Protein AF-A0A0G0XZV7-F1 (afdb_monomer)

Structure (mmCIF, N/CA/C/O backbone):
data_AF-A0A0G0XZV7-F1
#
_entry.id   AF-A0A0G0XZV7-F1
#
loop_
_atom_site.group_PDB
_atom_site.id
_atom_site.type_symbol
_atom_site.label_atom_id
_atom_site.label_alt_id
_atom_site.label_comp_id
_atom_site.label_asym_id
_atom_site.label_entity_id
_atom_site.label_seq_id
_atom_site.pdbx_PDB_ins_code
_atom_site.Cartn_x
_atom_site.Cartn_y
_atom_site.Cartn_z
_atom_site.occupancy
_atom_site.B_iso_or_equiv
_atom_site.auth_seq_id
_atom_site.auth_comp_id
_atom_site.auth_asym_id
_atom_site.auth_atom_id
_atom_site.pdbx_PDB_model_num
ATOM 1 N N . MET A 1 1 ? -4.572 4.981 -4.120 1.00 74.00 1 MET A N 1
ATOM 2 C CA . MET A 1 1 ? -4.168 3.761 -3.385 1.00 74.00 1 MET A CA 1
ATOM 3 C C . MET A 1 1 ? -5.310 2.752 -3.360 1.00 74.00 1 MET A C 1
ATOM 5 O O . MET A 1 1 ? -6.459 3.160 -3.494 1.00 74.00 1 MET A O 1
ATOM 9 N N . LEU A 1 2 ? -5.002 1.454 -3.239 1.00 83.06 2 LEU A N 1
ATOM 10 C CA . LEU A 1 2 ? -5.991 0.366 -3.217 1.00 83.06 2 LEU A CA 1
ATOM 11 C C . LEU A 1 2 ? -6.959 0.539 -2.030 1.00 83.06 2 LEU A C 1
ATOM 13 O O . LEU A 1 2 ? -6.470 0.666 -0.917 1.00 83.06 2 LEU A O 1
ATOM 17 N N . PRO A 1 3 ? -8.293 0.540 -2.191 1.00 93.62 3 PRO A N 1
ATOM 18 C CA . PRO A 1 3 ? -9.205 0.777 -1.068 1.00 93.62 3 PRO A CA 1
ATOM 19 C C . PRO A 1 3 ? -9.035 -0.248 0.064 1.00 93.62 3 PRO A C 1
ATOM 21 O O . PRO A 1 3 ? -8.989 -1.450 -0.203 1.00 93.62 3 PRO A O 1
ATOM 24 N N . LEU A 1 4 ? -9.018 0.206 1.325 1.00 94.25 4 LEU A N 1
ATOM 25 C CA . LEU A 1 4 ? -8.845 -0.681 2.488 1.00 94.25 4 LEU A CA 1
ATOM 26 C C . LEU A 1 4 ? -9.933 -1.762 2.565 1.00 94.25 4 LEU A C 1
ATOM 28 O O . LEU A 1 4 ? -9.644 -2.889 2.948 1.00 94.25 4 LEU A O 1
ATOM 32 N N . GLU A 1 5 ? -11.153 -1.475 2.102 1.00 94.44 5 GLU A N 1
ATOM 33 C CA . GLU A 1 5 ? -12.24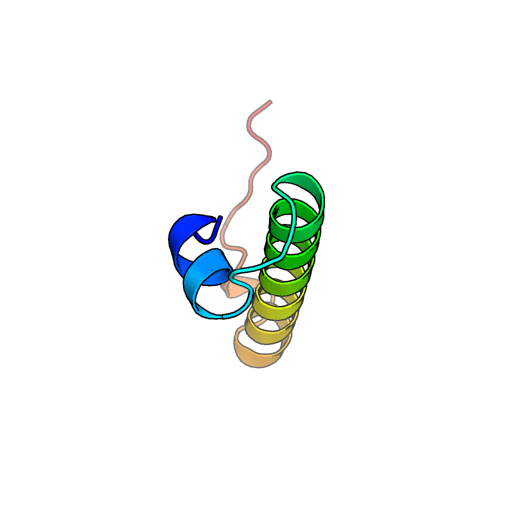4 -2.461 2.045 1.00 94.44 5 GLU A CA 1
ATOM 34 C C . GLU A 1 5 ? -11.974 -3.628 1.089 1.00 94.44 5 GLU A C 1
ATOM 36 O O . GLU A 1 5 ? -12.535 -4.711 1.245 1.00 94.44 5 GLU A O 1
ATOM 41 N N . 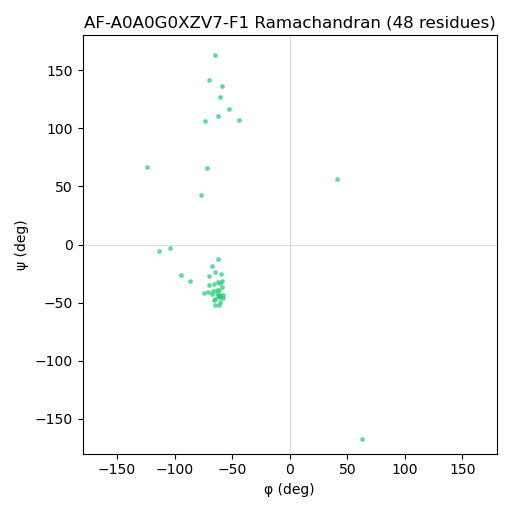VAL A 1 6 ? -11.109 -3.441 0.088 1.00 95.12 6 VAL A N 1
ATOM 42 C CA . VAL A 1 6 ? -10.661 -4.540 -0.776 1.00 95.12 6 VAL A CA 1
ATOM 43 C C . VAL A 1 6 ? -9.670 -5.419 -0.021 1.00 95.12 6 VAL A C 1
ATOM 45 O O . VAL A 1 6 ? -9.778 -6.639 -0.085 1.00 95.12 6 VAL A O 1
ATOM 48 N N . ILE A 1 7 ? -8.753 -4.811 0.733 1.00 95.19 7 ILE A N 1
ATOM 49 C CA . ILE A 1 7 ? -7.732 -5.511 1.525 1.00 95.19 7 ILE A CA 1
ATOM 50 C C . ILE A 1 7 ? -8.383 -6.277 2.681 1.00 95.19 7 ILE A C 1
ATOM 52 O O . ILE A 1 7 ? -8.088 -7.451 2.901 1.00 95.19 7 ILE A O 1
ATOM 56 N N . LYS A 1 8 ? -9.357 -5.661 3.355 1.00 96.69 8 LYS A N 1
ATOM 57 C CA . LYS A 1 8 ? -10.098 -6.237 4.482 1.00 96.69 8 LYS A CA 1
ATOM 58 C C . LYS A 1 8 ? -10.852 -7.520 4.127 1.00 96.69 8 LYS A C 1
ATOM 60 O O . LYS A 1 8 ? -11.045 -8.365 4.993 1.00 96.69 8 LYS A O 1
ATOM 65 N N . LYS A 1 9 ? -11.225 -7.725 2.857 1.00 97.00 9 LYS A N 1
ATOM 66 C CA . LYS A 1 9 ? -11.795 -9.006 2.392 1.00 97.00 9 LYS A CA 1
ATOM 67 C C . LYS A 1 9 ? -10.816 -10.175 2.531 1.00 97.00 9 LYS A C 1
ATOM 69 O O . LYS A 1 9 ? -11.260 -11.295 2.754 1.00 97.00 9 LYS A O 1
ATOM 74 N N . TYR A 1 10 ? -9.516 -9.915 2.394 1.00 96.06 10 TYR A N 1
ATOM 75 C CA . TYR A 1 10 ? -8.453 -10.918 2.513 1.00 96.06 10 TYR A CA 1
ATOM 76 C C . TYR A 1 10 ? -7.868 -10.980 3.929 1.00 96.06 10 TYR A C 1
ATOM 78 O O . TYR A 1 10 ? -7.416 -12.039 4.356 1.00 96.06 10 TYR A O 1
ATOM 86 N N . TYR A 1 11 ? -7.939 -9.871 4.670 1.00 95.56 11 TYR A N 1
ATOM 87 C CA . TYR A 1 11 ? -7.454 -9.744 6.045 1.00 95.56 11 TYR A CA 1
ATOM 88 C C . TYR A 1 11 ? -8.577 -9.271 6.987 1.00 95.56 11 TYR A C 1
ATOM 90 O O . TYR A 1 11 ? -8.520 -8.161 7.516 1.00 95.56 11 TYR A O 1
ATOM 98 N N . PRO A 1 12 ? -9.626 -10.086 7.212 1.00 96.31 12 PRO A N 1
ATOM 99 C CA . PRO A 1 12 ? -10.841 -9.649 7.912 1.00 96.31 12 PRO A CA 1
ATOM 100 C C . PRO A 1 12 ? -10.636 -9.328 9.398 1.00 96.31 12 PRO A C 1
ATOM 102 O O . PRO A 1 12 ? -11.470 -8.648 9.994 1.00 96.31 12 PRO A O 1
ATOM 105 N N . HIS A 1 13 ? -9.549 -9.818 9.994 1.00 97.38 13 HIS A N 1
ATOM 106 C CA . HIS A 1 13 ? -9.220 -9.627 11.409 1.00 97.38 13 HIS A CA 1
ATOM 107 C C . HIS A 1 13 ? -8.113 -8.597 11.649 1.00 97.38 13 HIS A C 1
ATOM 109 O O . HIS A 1 13 ? -7.795 -8.331 12.803 1.00 97.38 13 HIS A O 1
ATOM 115 N N . ALA A 1 14 ? -7.535 -8.037 10.584 1.00 96.69 14 ALA A N 1
ATOM 116 C CA . ALA A 1 14 ? -6.522 -7.002 10.707 1.00 96.69 14 ALA A CA 1
ATOM 117 C C . ALA A 1 14 ? -7.147 -5.696 11.218 1.00 96.69 14 ALA A C 1
ATOM 119 O O . ALA A 1 14 ? -8.268 -5.323 10.846 1.00 96.69 14 ALA A O 1
ATOM 120 N N . SER A 1 15 ? -6.406 -5.004 12.073 1.00 97.75 15 SER A N 1
ATOM 121 C CA . SER A 1 15 ? -6.701 -3.643 12.503 1.00 97.75 15 SER A CA 1
ATOM 122 C C . SER A 1 15 ? -6.597 -2.658 11.336 1.00 97.75 15 SER A C 1
ATOM 124 O O . SER A 1 15 ? -6.012 -2.945 10.294 1.00 97.75 15 SER A O 1
ATOM 126 N N . GLU A 1 16 ? -7.170 -1.465 11.494 1.00 96.44 16 GLU A N 1
ATOM 127 C CA . GLU A 1 16 ? -7.073 -0.430 10.458 1.00 96.44 16 GLU A CA 1
ATOM 128 C C . GLU A 1 16 ? -5.617 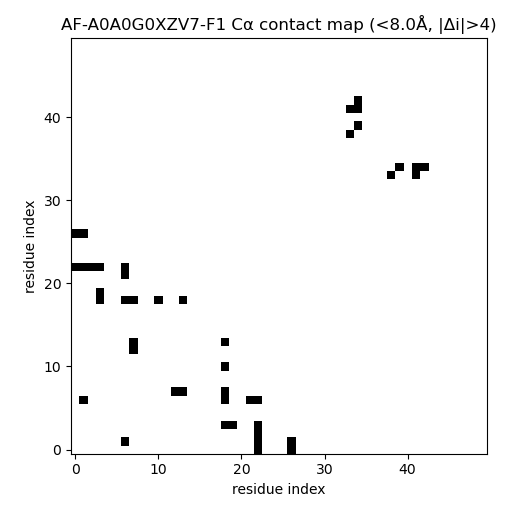-0.021 10.172 1.00 96.44 16 GLU A C 1
ATOM 130 O O . GLU A 1 16 ? -5.288 0.284 9.029 1.00 96.44 16 GLU A O 1
ATOM 135 N N . GLU A 1 17 ? -4.756 -0.040 11.192 1.00 97.81 17 GLU A N 1
ATOM 136 C CA . GLU A 1 17 ? -3.322 0.242 11.068 1.00 97.81 17 GLU A CA 1
ATOM 137 C C . GLU A 1 17 ? -2.624 -0.827 10.217 1.00 97.81 17 GLU A C 1
ATOM 139 O O . GLU A 1 17 ? -2.064 -0.502 9.174 1.00 97.81 17 GLU A O 1
ATOM 144 N N . GLU A 1 18 ? -2.802 -2.109 10.547 1.00 97.75 18 GLU A N 1
ATOM 145 C CA . GLU A 1 18 ? -2.261 -3.219 9.748 1.00 97.75 18 GLU A CA 1
ATOM 146 C C . GLU A 1 18 ? -2.778 -3.203 8.298 1.00 97.75 18 GLU A C 1
ATOM 148 O O . GLU A 1 18 ? -2.047 -3.518 7.360 1.00 97.75 18 GLU A O 1
ATOM 153 N N . LEU A 1 19 ? -4.040 -2.813 8.076 1.00 97.44 19 LEU A N 1
ATOM 154 C CA . LEU A 1 19 ? -4.593 -2.685 6.725 1.00 97.44 19 LEU A CA 1
ATOM 155 C C . LEU A 1 19 ? -3.914 -1.565 5.918 1.00 97.44 19 LEU A C 1
ATOM 157 O O . LEU A 1 19 ? -3.774 -1.715 4.701 1.00 97.44 19 LEU A O 1
ATOM 161 N N . LYS A 1 20 ? -3.496 -0.466 6.562 1.00 96.88 20 LYS A N 1
ATOM 162 C CA . LYS A 1 20 ? -2.734 0.621 5.920 1.00 96.88 20 LYS A CA 1
ATOM 163 C C . LYS A 1 20 ? -1.311 0.179 5.593 1.00 96.88 20 LYS A C 1
ATOM 165 O O . LYS A 1 20 ? -0.865 0.420 4.474 1.00 96.88 20 LYS A O 1
ATOM 170 N N . ASP A 1 21 ? -0.663 -0.558 6.488 1.00 97.75 21 ASP A N 1
ATOM 171 C CA . ASP A 1 21 ? 0.668 -1.117 6.226 1.00 97.75 21 ASP A CA 1
ATOM 172 C C . ASP A 1 21 ? 0.636 -2.070 5.020 1.00 97.75 21 ASP A C 1
ATOM 174 O O . ASP A 1 21 ? 1.458 -1.987 4.104 1.00 97.75 21 ASP A O 1
ATOM 178 N N . ILE A 1 22 ? -0.379 -2.940 4.951 1.00 96.12 22 ILE A N 1
ATOM 179 C CA . ILE A 1 22 ? -0.582 -3.831 3.800 1.00 96.12 22 ILE A CA 1
ATOM 180 C C . ILE A 1 22 ? -0.854 -3.022 2.524 1.00 96.12 22 ILE A C 1
ATOM 182 O O . ILE A 1 22 ? -0.334 -3.359 1.457 1.00 96.12 22 ILE A O 1
ATOM 186 N N . GLN A 1 23 ? -1.657 -1.957 2.608 1.00 96.38 23 GLN A N 1
ATOM 187 C CA . GLN A 1 23 ? -1.944 -1.071 1.477 1.00 96.38 23 GLN A CA 1
ATOM 188 C C . GLN A 1 23 ? -0.663 -0.454 0.904 1.00 96.38 23 GLN A C 1
ATOM 190 O O . GLN A 1 23 ? -0.504 -0.423 -0.321 1.00 96.38 23 GLN A O 1
ATOM 195 N N . GLU A 1 24 ? 0.239 0.007 1.770 1.00 96.00 24 GLU A N 1
ATOM 196 C CA . GLU A 1 24 ? 1.522 0.593 1.386 1.00 96.00 24 GLU A CA 1
ATOM 197 C C . GLU A 1 24 ? 2.434 -0.440 0.718 1.00 96.00 24 GLU A C 1
ATOM 199 O O . GLU A 1 24 ? 2.939 -0.205 -0.382 1.00 96.00 24 GLU A O 1
ATOM 204 N N . VAL A 1 25 ? 2.573 -1.629 1.311 1.00 95.94 25 VAL A N 1
ATOM 205 C CA . VAL A 1 25 ? 3.400 -2.705 0.743 1.00 95.94 25 VAL A CA 1
ATOM 206 C C . VAL A 1 25 ? 2.893 -3.131 -0.638 1.00 95.94 25 VAL A C 1
ATOM 208 O O . VAL A 1 25 ? 3.680 -3.265 -1.577 1.00 95.94 25 VAL A O 1
ATOM 211 N N . VAL A 1 26 ? 1.577 -3.305 -0.799 1.00 94.50 26 VAL A N 1
ATOM 212 C CA . VAL A 1 26 ? 0.969 -3.662 -2.092 1.00 94.50 26 VAL A CA 1
ATOM 213 C C . VAL A 1 26 ? 1.193 -2.563 -3.129 1.00 94.50 26 VAL A C 1
ATOM 215 O O . VAL A 1 26 ? 1.465 -2.868 -4.294 1.00 94.50 26 VAL A O 1
ATOM 218 N N . TYR A 1 27 ? 1.103 -1.295 -2.725 1.00 92.81 27 TYR A N 1
ATOM 219 C CA . TYR A 1 27 ? 1.399 -0.167 -3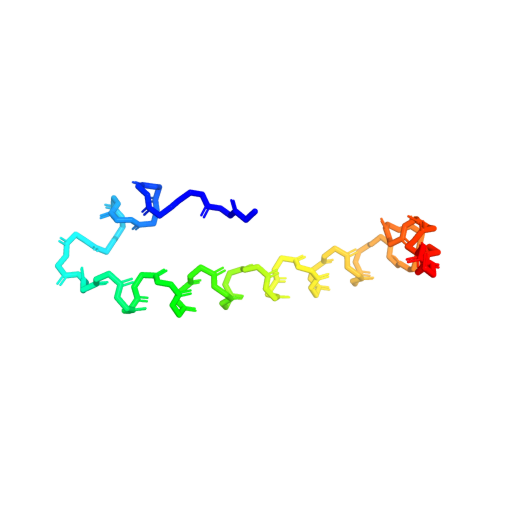.600 1.00 92.81 27 TYR A CA 1
ATOM 220 C C . TYR A 1 27 ? 2.855 -0.199 -4.081 1.00 92.81 27 TYR A C 1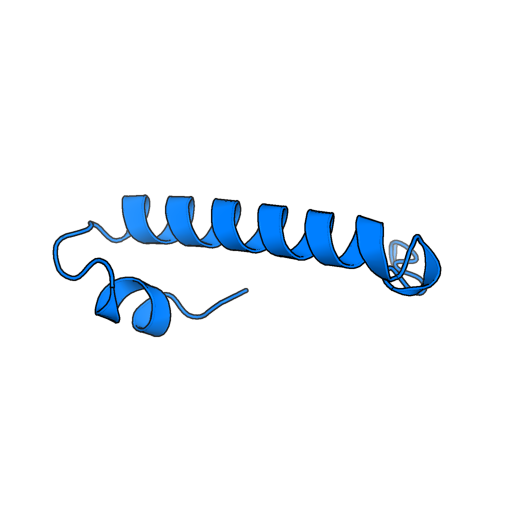
ATOM 222 O O . TYR A 1 27 ? 3.086 -0.199 -5.289 1.00 92.81 27 TYR A O 1
ATOM 230 N N . LEU A 1 28 ? 3.819 -0.320 -3.165 1.00 93.62 28 LEU A N 1
ATOM 231 C CA . LEU A 1 28 ? 5.247 -0.352 -3.494 1.00 93.62 28 LEU A CA 1
ATOM 232 C C . LEU A 1 28 ? 5.608 -1.531 -4.407 1.00 93.62 28 LEU A C 1
ATOM 234 O O . LEU A 1 28 ? 6.316 -1.349 -5.397 1.00 93.62 28 LEU A O 1
ATOM 238 N N . LEU A 1 29 ? 5.073 -2.723 -4.128 1.00 94.56 29 LEU A N 1
ATOM 239 C CA . LEU A 1 29 ? 5.246 -3.899 -4.986 1.00 94.56 29 LEU A CA 1
ATOM 240 C C . LEU A 1 29 ? 4.674 -3.671 -6.386 1.00 94.56 29 LEU A C 1
ATOM 242 O O . LEU A 1 29 ? 5.319 -4.001 -7.379 1.00 94.56 29 LEU A O 1
ATOM 246 N N . SER A 1 30 ? 3.482 -3.080 -6.472 1.00 91.62 30 SER A N 1
ATOM 247 C CA . SER A 1 30 ? 2.858 -2.764 -7.757 1.00 91.62 30 SER A CA 1
ATOM 248 C C . SER A 1 30 ? 3.708 -1.765 -8.538 1.00 91.62 30 SER A C 1
ATOM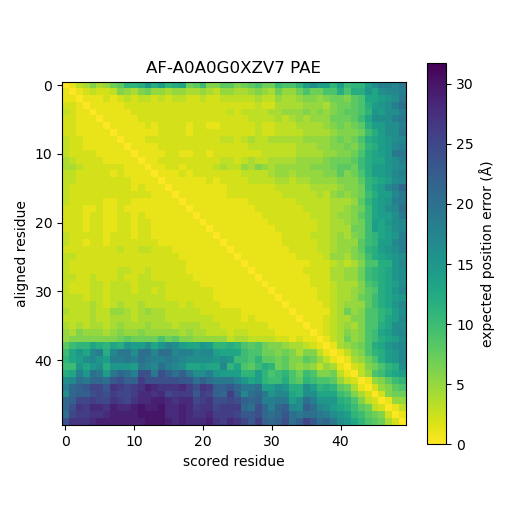 250 O O . SER A 1 30 ? 3.968 -1.984 -9.716 1.00 91.62 30 SER A O 1
ATOM 252 N N . CYS A 1 31 ? 4.210 -0.712 -7.887 1.00 89.19 31 CYS A N 1
ATOM 253 C CA . CYS A 1 31 ? 5.131 0.246 -8.495 1.00 89.19 31 CYS A CA 1
ATOM 254 C C . CYS A 1 31 ? 6.405 -0.430 -9.011 1.00 89.19 31 CYS A C 1
ATOM 256 O O . CYS A 1 31 ? 6.787 -0.187 -10.153 1.00 89.19 31 CYS A O 1
ATOM 258 N N . ALA A 1 32 ? 7.023 -1.310 -8.218 1.00 90.75 32 ALA A N 1
ATOM 259 C CA . ALA A 1 32 ? 8.225 -2.038 -8.619 1.00 90.75 32 ALA A CA 1
ATOM 260 C C . ALA A 1 32 ? 7.978 -2.930 -9.847 1.00 90.75 32 ALA A C 1
ATOM 262 O O . ALA A 1 32 ? 8.762 -2.901 -10.792 1.00 90.75 32 ALA A O 1
ATOM 263 N N . ILE A 1 33 ? 6.858 -3.662 -9.876 1.00 92.62 33 ILE A N 1
ATOM 264 C CA . ILE A 1 33 ? 6.448 -4.471 -11.034 1.00 92.62 33 ILE A CA 1
ATOM 265 C C . ILE A 1 33 ? 6.251 -3.571 -12.256 1.00 92.62 33 ILE A C 1
ATOM 267 O O . ILE A 1 33 ? 6.794 -3.843 -13.324 1.00 92.62 33 ILE A O 1
ATOM 271 N N . MET A 1 34 ? 5.505 -2.474 -12.113 1.00 90.06 34 MET A N 1
ATOM 272 C CA . MET A 1 34 ? 5.270 -1.569 -13.235 1.00 90.06 34 MET A CA 1
ATOM 273 C C . MET A 1 34 ? 6.576 -0.961 -13.755 1.00 90.06 34 MET A C 1
ATOM 275 O O . MET A 1 34 ? 6.760 -0.860 -14.966 1.00 90.06 34 MET A O 1
ATOM 279 N N . GLN A 1 35 ? 7.506 -0.617 -12.864 1.00 87.44 35 GLN A N 1
ATOM 280 C CA . GLN A 1 35 ? 8.819 -0.113 -13.243 1.00 87.44 35 GLN A CA 1
ATOM 281 C C . GLN A 1 35 ? 9.672 -1.167 -13.959 1.00 87.44 35 GLN A C 1
ATOM 283 O O . GLN A 1 35 ? 10.315 -0.829 -14.948 1.00 87.44 35 GLN A O 1
ATOM 288 N N . GLU A 1 36 ? 9.650 -2.425 -13.522 1.00 90.19 36 GLU A N 1
ATOM 289 C CA . GLU A 1 36 ? 10.393 -3.511 -14.174 1.00 90.19 36 GLU A CA 1
ATOM 290 C C . GLU A 1 36 ? 9.881 -3.782 -15.597 1.00 90.19 36 GLU A C 1
ATOM 292 O O . GLU A 1 36 ? 10.661 -3.869 -16.543 1.00 90.19 36 GLU A O 1
ATOM 297 N N . PHE A 1 37 ? 8.560 -3.874 -15.781 1.00 90.06 37 PHE A N 1
ATOM 298 C CA . PHE A 1 37 ? 7.984 -4.277 -17.069 1.00 90.06 37 PHE A CA 1
ATOM 299 C C . PHE A 1 37 ? 7.783 -3.123 -18.057 1.00 90.06 37 PHE A C 1
ATOM 301 O O . PHE A 1 37 ? 7.862 -3.332 -19.268 1.00 90.06 37 PHE A O 1
ATOM 308 N N . TYR A 1 38 ? 7.511 -1.912 -17.567 1.00 84.81 38 TYR A N 1
ATOM 309 C CA . TYR A 1 38 ? 7.181 -0.756 -18.409 1.00 84.81 38 TYR A CA 1
ATOM 310 C C . TYR A 1 38 ? 8.241 0.354 -18.353 1.00 84.81 38 TYR A C 1
ATOM 312 O O . TYR A 1 38 ? 8.172 1.315 -19.129 1.00 84.81 38 TYR A O 1
ATOM 320 N N . GLY A 1 39 ? 9.250 0.216 -17.486 1.00 78.75 39 GLY A N 1
ATOM 321 C CA . GLY A 1 39 ? 10.343 1.171 -17.338 1.00 78.75 39 GLY A CA 1
ATOM 322 C C . GLY A 1 39 ? 9.883 2.557 -16.881 1.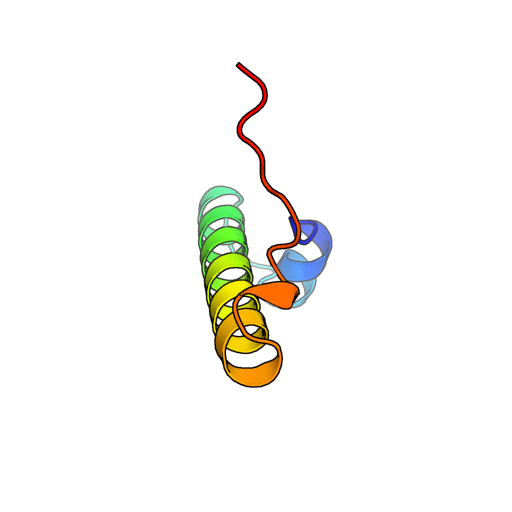00 78.75 39 GLY A C 1
ATOM 323 O O . GLY A 1 39 ? 8.732 2.792 -16.507 1.00 78.75 39 GLY A O 1
ATOM 324 N N . SER A 1 40 ? 10.786 3.533 -16.986 1.00 70.19 40 SER A N 1
ATOM 325 C CA . SER A 1 40 ? 10.550 4.932 -16.596 1.00 70.19 40 SER A CA 1
ATOM 326 C C . SER A 1 40 ? 9.436 5.630 -17.392 1.00 70.19 40 SER A C 1
ATOM 328 O O . SER A 1 40 ? 8.985 6.699 -17.000 1.00 70.19 40 SER A O 1
ATOM 330 N N . LYS A 1 41 ? 8.971 5.041 -18.505 1.00 65.75 41 LYS A N 1
ATOM 331 C CA . LYS A 1 41 ? 7.860 5.569 -19.316 1.00 65.75 41 LYS A CA 1
ATOM 332 C C . LYS A 1 41 ? 6.501 5.451 -18.626 1.00 65.75 41 LYS A C 1
ATOM 334 O O . LYS A 1 41 ? 5.616 6.241 -18.933 1.00 65.75 41 LYS A O 1
ATOM 339 N N . TRP A 1 42 ? 6.329 4.478 -17.726 1.00 68.06 42 TRP A N 1
ATOM 340 C CA . TRP A 1 42 ? 5.108 4.342 -16.925 1.00 68.06 42 TRP A CA 1
ATOM 341 C C . TRP A 1 42 ? 4.976 5.455 -15.883 1.00 68.06 42 TRP A C 1
ATOM 343 O O . TRP A 1 42 ? 3.880 5.949 -15.640 1.00 68.06 42 TRP A O 1
ATOM 353 N N . MET A 1 43 ? 6.102 5.905 -15.326 1.00 62.91 43 MET A N 1
ATOM 354 C CA . MET A 1 43 ? 6.184 7.073 -14.443 1.00 62.91 43 MET A CA 1
ATOM 355 C C . MET A 1 43 ? 6.108 8.378 -15.252 1.00 62.91 43 MET A C 1
ATOM 357 O O . MET A 1 43 ? 6.913 9.285 -15.057 1.00 62.91 43 MET A O 1
ATOM 361 N N . GLY A 1 44 ? 5.207 8.440 -16.238 1.00 52.84 44 GLY A N 1
ATOM 362 C CA . GLY A 1 44 ? 5.087 9.564 -17.155 1.00 52.84 44 GLY A CA 1
ATOM 363 C C . GLY A 1 44 ? 4.956 10.870 -16.385 1.00 52.84 44 GLY A C 1
ATOM 364 O O . GLY A 1 44 ? 3.992 11.033 -15.648 1.00 52.84 44 GLY A O 1
ATOM 365 N N . GLY A 1 45 ? 5.941 11.760 -16.555 1.00 52.66 45 GLY A N 1
ATOM 366 C CA . GLY A 1 45 ? 5.886 13.157 -16.132 1.00 52.66 45 GLY A CA 1
ATOM 367 C C . GLY A 1 45 ? 5.245 13.382 -14.767 1.00 52.66 45 GLY A C 1
ATOM 368 O O . GLY A 1 45 ? 4.302 14.159 -14.667 1.00 52.66 45 GLY A O 1
ATOM 369 N N . PHE A 1 46 ? 5.753 12.744 -13.713 1.00 54.34 46 PHE A N 1
ATOM 370 C CA . PHE A 1 46 ? 5.635 13.340 -12.382 1.00 54.34 46 PHE A CA 1
ATOM 371 C C . PHE A 1 46 ? 6.608 14.534 -12.356 1.00 54.34 46 PHE A C 1
ATOM 373 O O . PHE A 1 46 ? 7.654 14.489 -11.720 1.00 54.34 46 PHE A O 1
ATOM 380 N N . GLU A 1 47 ? 6.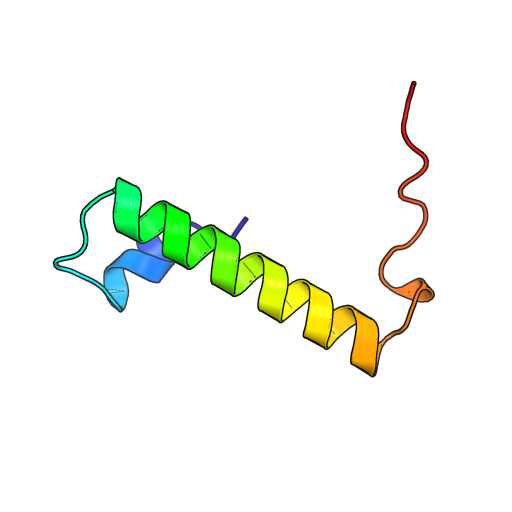333 15.567 -13.162 1.00 46.81 47 GLU A N 1
ATOM 381 C CA . GLU A 1 47 ? 6.864 16.890 -12.863 1.00 46.81 47 GLU A CA 1
ATOM 382 C C . GLU A 1 47 ? 6.244 17.258 -11.517 1.00 46.81 47 GLU A C 1
ATOM 384 O O . GLU A 1 47 ? 5.024 17.398 -11.397 1.00 46.81 47 GLU A O 1
ATOM 389 N N . GLU A 1 48 ? 7.093 17.293 -10.489 1.00 48.19 48 GLU A N 1
ATOM 390 C CA . GLU A 1 48 ? 6.813 17.967 -9.229 1.00 48.19 48 GLU A CA 1
ATOM 391 C C . GLU A 1 48 ? 6.200 19.325 -9.580 1.00 48.19 48 GLU A C 1
ATOM 393 O O . GLU A 1 48 ? 6.861 20.196 -10.142 1.00 48.19 48 GLU A O 1
ATOM 398 N N . SER A 1 49 ? 4.895 19.471 -9.360 1.00 43.78 49 SER A N 1
ATOM 399 C CA . SER A 1 49 ? 4.277 20.789 -9.400 1.00 43.78 49 SER A CA 1
ATOM 400 C C . SER A 1 49 ? 4.721 21.495 -8.124 1.00 43.78 49 SER A C 1
ATOM 402 O O . SER A 1 49 ? 4.286 21.088 -7.045 1.00 43.78 49 SER A O 1
ATOM 404 N N . ASP A 1 50 ? 5.637 22.456 -8.284 1.00 39.91 50 ASP A N 1
ATOM 405 C CA . ASP A 1 50 ? 6.086 23.419 -7.262 1.00 39.91 50 ASP A CA 1
ATOM 406 C C . ASP A 1 50 ? 4.913 24.047 -6.482 1.00 39.91 50 ASP A C 1
ATOM 408 O O . ASP A 1 50 ? 3.868 24.367 -7.106 1.00 39.91 50 ASP A O 1
#

Organism: NCBI:txid1618411

Solvent-accessible surface area (backbone atoms only — not comparable to full-atom values): 3131 Å² total; per-residue (Å²): 130,75,59,57,75,65,52,35,74,80,41,76,83,55,50,74,66,57,44,49,54,51,41,51,53,55,49,54,53,51,51,50,51,46,40,72,78,52,33,76,68,68,62,59,80,78,66,81,80,128

pLDDT: mean 84.76, std 17.09, range [39.91, 97.81]

Secondary structure (DSSP, 8-state):
-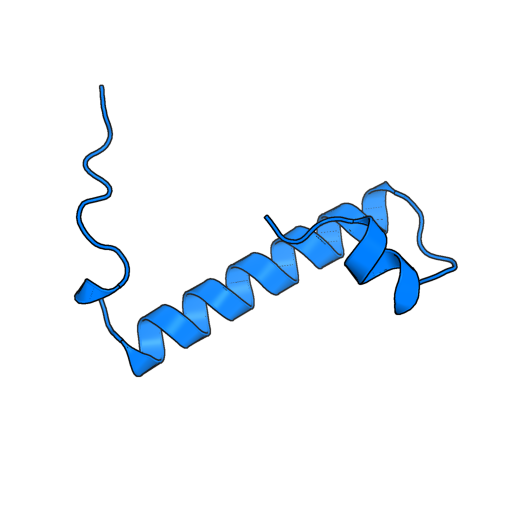--HHHHHTT-TT--HHHHHHHHHHHHHHHHHHHHHHHGGGTSTT-----

Radius of gyration: 14.03 Å; Cα contacts (8 Å, |Δi|>4): 22; chains: 1; bounding box: 23×34×32 Å

Sequence (50 aa):
MLPLEVIKKYYPHASEEELKDIQEVVYLLSCAIMQEFYGSKWMGGFEESD

Mean predicted aligned error: 7.04 Å

Foldseek 3Di:
DPDLVVVCVVVVPDDPVVSVVVVVVVVVVVVVVCCVPVNCVVVPDPPPPD

Nearest PDB structures (foldseek):
  3rv1-assembly1_A  TM=5.073E-01  e=9.052E+00  Vanderwaltozyma polyspora DSM 70294